Protein AF-A0A1H1A4M7-F1 (afdb_monomer_lite)

Foldseek 3Di:
DDDPVVLVVLVVLLVVLVVVLVVLVVVVVVLPPPVPPPDVVVSVVVVVVSVVSNVVSVVSNVVSVVVVVPDPD

Radius of gyration: 17.06 Å; chains: 1; bounding box: 35×15×53 Å

Structure (mmCIF, N/CA/C/O backbone):
data_AF-A0A1H1A4M7-F1
#
_entry.id   AF-A0A1H1A4M7-F1
#
loop_
_atom_site.group_PDB
_atom_site.id
_atom_site.type_symbol
_atom_site.label_atom_id
_atom_site.label_alt_id
_atom_site.label_comp_id
_atom_site.label_asym_id
_atom_site.label_entity_id
_atom_site.label_seq_id
_atom_site.pdbx_PDB_ins_code
_atom_site.Cartn_x
_atom_site.Cartn_y
_atom_site.Cartn_z
_atom_site.occupancy
_atom_site.B_iso_or_equiv
_atom_site.auth_seq_id
_atom_site.auth_comp_id
_atom_site.auth_asym_id
_atom_site.auth_atom_id
_atom_site.pdbx_PDB_model_num
ATOM 1 N N . MET A 1 1 ? -17.151 5.468 26.328 1.00 46.22 1 MET A N 1
ATOM 2 C CA . MET A 1 1 ? -18.192 5.415 25.267 1.00 46.22 1 MET A CA 1
ATOM 3 C C . MET A 1 1 ? -17.720 6.177 24.019 1.00 46.22 1 MET A C 1
ATOM 5 O O . MET A 1 1 ? -18.453 6.945 23.417 1.00 46.22 1 MET A O 1
ATOM 9 N N . THR A 1 2 ? -16.487 5.927 23.603 1.00 52.25 2 THR A N 1
ATOM 10 C CA . THR A 1 2 ? -15.742 6.607 22.530 1.00 52.25 2 THR A CA 1
ATOM 11 C C . THR A 1 2 ? -14.805 5.501 22.042 1.00 52.25 2 THR A C 1
ATOM 13 O O . THR A 1 2 ? -14.111 4.938 22.876 1.00 52.25 2 THR A O 1
ATOM 16 N N . ASP A 1 3 ? -14.956 4.903 20.858 1.00 62.56 3 ASP A N 1
ATOM 17 C CA . ASP A 1 3 ? -14.496 5.478 19.588 1.00 62.56 3 ASP A CA 1
ATOM 18 C C . ASP A 1 3 ? -15.041 4.711 18.361 1.00 62.56 3 ASP A C 1
ATOM 20 O O . ASP A 1 3 ? -14.315 4.417 17.416 1.00 62.56 3 ASP A O 1
ATOM 24 N N . ASN A 1 4 ? -16.338 4.392 18.311 1.00 66.75 4 ASN A N 1
ATOM 25 C CA . ASN A 1 4 ? -16.900 3.638 17.173 1.00 66.75 4 ASN A CA 1
ATOM 26 C C . ASN A 1 4 ? -16.708 4.377 15.820 1.00 66.75 4 ASN A C 1
ATOM 28 O O . ASN A 1 4 ? -16.465 3.771 14.780 1.00 66.75 4 ASN A O 1
ATOM 32 N N . ALA A 1 5 ? -16.726 5.717 15.843 1.00 72.00 5 ALA A N 1
ATOM 33 C CA . ALA A 1 5 ? -16.391 6.550 14.684 1.00 72.00 5 ALA A CA 1
ATOM 34 C C . ALA A 1 5 ? -14.890 6.515 14.324 1.00 72.00 5 ALA A C 1
ATOM 36 O O . ALA A 1 5 ? -14.543 6.556 13.144 1.00 72.00 5 ALA A O 1
ATOM 37 N N . GLY A 1 6 ? -14.007 6.402 15.323 1.00 79.62 6 GLY A N 1
ATOM 38 C CA . GLY A 1 6 ? -12.563 6.257 15.125 1.00 79.62 6 GLY A CA 1
ATOM 39 C C . GLY A 1 6 ? -12.206 4.898 14.528 1.00 79.62 6 GLY A C 1
ATOM 40 O O . GLY A 1 6 ? -11.458 4.834 13.555 1.00 79.62 6 GLY A O 1
ATOM 41 N N . GLU A 1 7 ? -12.813 3.821 15.029 1.00 85.50 7 GLU A N 1
ATOM 42 C CA . GLU A 1 7 ? -12.667 2.476 14.463 1.00 85.50 7 GLU A CA 1
ATOM 43 C C . GLU A 1 7 ? -13.173 2.393 13.021 1.00 85.50 7 GLU A C 1
ATOM 45 O O . GLU A 1 7 ? -12.504 1.801 12.175 1.00 85.50 7 GLU A O 1
ATOM 50 N N . MET A 1 8 ? -14.328 2.999 12.709 1.00 86.19 8 MET A N 1
ATOM 51 C CA . MET A 1 8 ? -14.820 3.072 11.327 1.00 86.19 8 MET A CA 1
ATOM 52 C C . MET A 1 8 ? -13.836 3.812 10.414 1.00 86.19 8 MET A C 1
ATOM 54 O O . MET A 1 8 ? -13.566 3.338 9.313 1.00 86.19 8 MET A O 1
ATOM 58 N N . GLY A 1 9 ? -13.247 4.919 10.878 1.00 90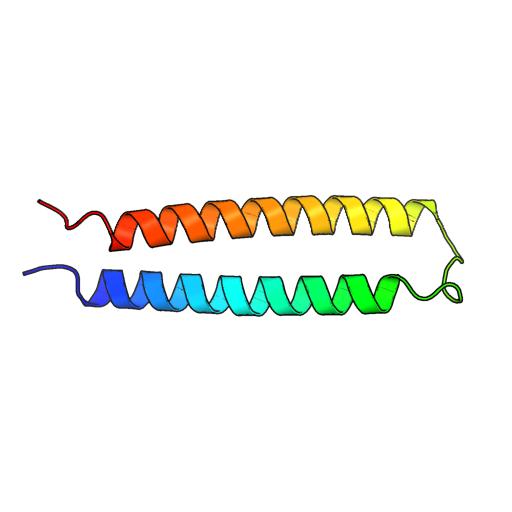.75 9 GLY A N 1
ATOM 59 C CA . GLY A 1 9 ? -12.211 5.640 10.134 1.00 90.75 9 GLY A CA 1
ATOM 60 C C . GLY A 1 9 ? -10.942 4.810 9.910 1.00 90.75 9 GLY A C 1
ATOM 61 O O . GLY A 1 9 ? -10.376 4.832 8.818 1.00 90.75 9 GLY A O 1
ATOM 62 N N . ILE A 1 10 ? -10.521 4.031 10.912 1.00 91.12 10 ILE A N 1
ATOM 63 C CA . ILE A 1 10 ? -9.371 3.124 10.798 1.00 91.12 10 ILE A CA 1
ATOM 64 C C . ILE A 1 10 ? -9.661 1.998 9.796 1.00 91.12 10 ILE A C 1
ATOM 66 O O . ILE A 1 10 ? -8.831 1.735 8.927 1.00 91.12 10 ILE A O 1
ATOM 70 N N . ARG A 1 11 ? -10.840 1.367 9.866 1.00 93.12 11 ARG A N 1
ATOM 71 C CA . ARG A 1 11 ? -11.252 0.312 8.922 1.00 93.12 11 ARG A CA 1
ATOM 72 C C . ARG A 1 11 ? -11.331 0.833 7.486 1.00 93.12 11 ARG A C 1
ATOM 74 O O . ARG A 1 11 ? -10.845 0.171 6.575 1.00 93.12 11 ARG A O 1
ATOM 81 N N . GLU A 1 12 ? -11.875 2.032 7.287 1.00 95.50 12 GLU A N 1
ATOM 82 C CA . GLU A 1 12 ? -11.912 2.695 5.977 1.00 95.50 12 GLU A CA 1
ATOM 83 C C . GLU A 1 12 ? -10.501 2.997 5.452 1.00 95.50 12 GLU A C 1
ATOM 85 O O . GLU A 1 12 ? -10.208 2.771 4.278 1.00 95.50 12 GLU A O 1
ATOM 90 N N . ARG A 1 13 ? -9.589 3.460 6.317 1.00 94.75 13 ARG A N 1
ATOM 91 C CA . ARG A 1 13 ? -8.194 3.693 5.925 1.00 94.75 13 ARG A CA 1
ATOM 92 C C . ARG A 1 13 ? -7.492 2.394 5.529 1.00 94.75 13 ARG A C 1
ATOM 94 O O . ARG A 1 13 ? -6.811 2.390 4.510 1.00 94.75 13 ARG A O 1
ATOM 101 N N . ILE A 1 14 ? -7.686 1.310 6.285 1.00 94.69 14 ILE A N 1
ATOM 102 C CA . ILE A 1 14 ? -7.153 -0.021 5.948 1.00 94.69 14 ILE A CA 1
ATOM 103 C C . ILE A 1 14 ? -7.673 -0.473 4.582 1.00 94.69 14 ILE A C 1
ATOM 105 O O . ILE A 1 14 ? -6.876 -0.880 3.744 1.00 94.69 14 ILE A O 1
ATOM 109 N N . ARG A 1 15 ? -8.979 -0.332 4.322 1.00 96.50 15 ARG A N 1
ATOM 110 C CA . ARG A 1 15 ? -9.572 -0.692 3.029 1.00 96.50 15 ARG A CA 1
ATOM 111 C C . ARG A 1 15 ? -8.913 0.050 1.864 1.00 96.50 15 ARG A C 1
ATOM 113 O O . ARG A 1 15 ? -8.577 -0.576 0.867 1.00 96.50 15 ARG A O 1
ATOM 120 N N . ARG A 1 16 ? -8.703 1.363 1.988 1.00 96.62 16 ARG A N 1
ATOM 121 C CA . ARG A 1 16 ? -8.033 2.153 0.938 1.00 96.62 16 ARG A CA 1
ATOM 122 C C . ARG A 1 16 ? -6.594 1.709 0.709 1.00 96.62 16 ARG A C 1
ATOM 124 O O . ARG A 1 16 ? -6.162 1.646 -0.432 1.00 96.62 16 ARG A O 1
ATOM 131 N N . ILE A 1 17 ? -5.874 1.387 1.784 1.00 95.25 17 ILE A N 1
ATOM 132 C CA . ILE A 1 17 ? -4.516 0.845 1.683 1.00 95.25 17 ILE A CA 1
ATOM 133 C C . ILE A 1 17 ? -4.530 -0.502 0.949 1.00 95.25 17 ILE A C 1
ATOM 135 O O . ILE A 1 17 ? -3.679 -0.731 0.096 1.00 95.25 17 ILE A O 1
ATOM 139 N N . ASP A 1 18 ? -5.496 -1.376 1.237 1.00 96.50 18 ASP A N 1
ATOM 140 C CA . ASP A 1 18 ? -5.634 -2.663 0.547 1.00 96.50 18 ASP A CA 1
ATOM 141 C C . ASP A 1 18 ? -5.941 -2.480 -0.955 1.00 9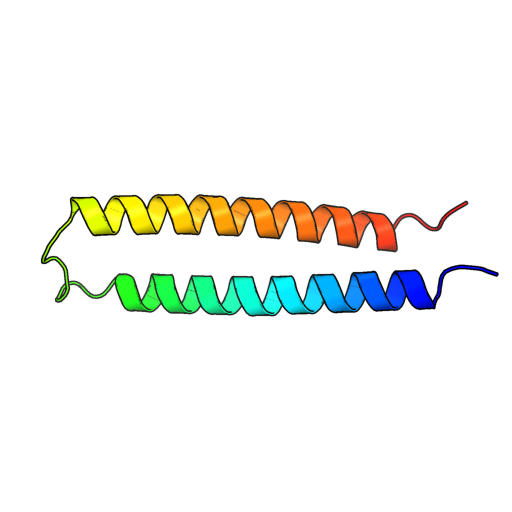6.50 18 ASP A C 1
ATOM 143 O O . ASP A 1 18 ? -5.358 -3.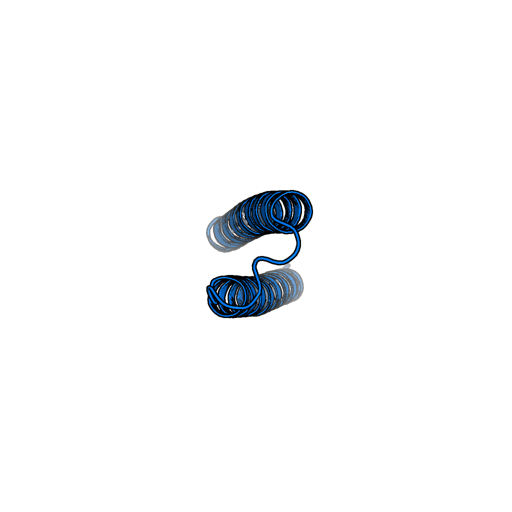178 -1.786 1.00 96.50 18 ASP A O 1
ATOM 147 N N . GLU A 1 19 ? -6.800 -1.520 -1.317 1.00 97.19 19 GLU A N 1
ATOM 148 C CA . GLU A 1 19 ? -7.097 -1.159 -2.715 1.00 97.19 19 GLU A CA 1
ATOM 149 C C . GLU A 1 19 ? -5.853 -0.604 -3.441 1.00 97.19 19 GLU A C 1
ATOM 151 O O . GLU A 1 19 ? -5.555 -1.001 -4.568 1.00 97.19 19 GLU A O 1
ATOM 156 N N . GLU A 1 20 ? -5.081 0.263 -2.783 1.00 95.31 20 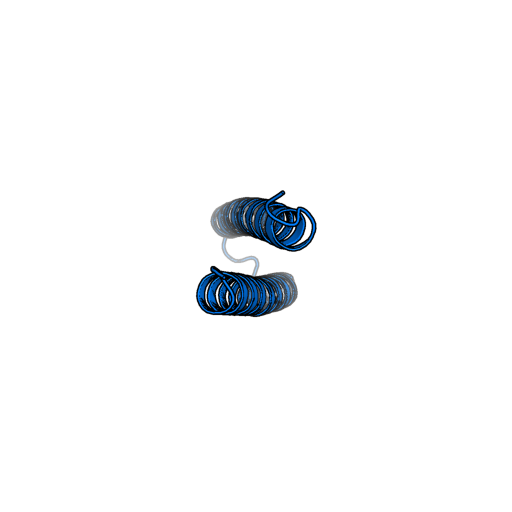GLU A N 1
ATOM 157 C CA . GLU A 1 20 ? -3.849 0.844 -3.331 1.00 95.31 20 GLU A CA 1
ATOM 158 C C . GLU A 1 20 ? -2.747 -0.212 -3.516 1.00 95.31 20 GLU A C 1
ATOM 160 O O . GLU A 1 20 ? -2.108 -0.276 -4.567 1.00 95.31 20 GLU A O 1
ATOM 165 N N . LEU A 1 21 ? -2.581 -1.113 -2.543 1.00 94.00 21 LEU A N 1
ATOM 166 C CA . LEU A 1 21 ? -1.663 -2.249 -2.644 1.00 94.00 21 LEU A CA 1
ATOM 167 C C . LEU A 1 21 ? -2.038 -3.198 -3.788 1.00 94.00 21 LEU A C 1
ATOM 169 O O . LEU A 1 21 ? -1.144 -3.730 -4.447 1.00 94.00 21 LEU A O 1
ATOM 173 N N . ALA A 1 22 ? -3.333 -3.428 -4.029 1.00 93.94 22 ALA A N 1
ATOM 174 C CA . ALA A 1 22 ? -3.789 -4.233 -5.160 1.00 93.94 22 ALA A CA 1
ATOM 175 C C . ALA A 1 22 ? -3.430 -3.566 -6.498 1.00 93.94 22 ALA A C 1
ATOM 177 O O . ALA A 1 22 ? -2.835 -4.214 -7.357 1.00 93.94 22 ALA A O 1
ATOM 178 N N . SER A 1 23 ? -3.686 -2.261 -6.631 1.00 92.56 23 SER A N 1
ATOM 179 C CA . SER A 1 23 ? -3.342 -1.498 -7.838 1.00 92.56 23 SER A CA 1
ATOM 180 C C . SER A 1 23 ? -1.839 -1.512 -8.133 1.00 92.56 23 SER A C 1
ATOM 182 O O . SER A 1 23 ? -1.443 -1.714 -9.279 1.00 92.56 23 SER A O 1
ATOM 184 N N . LEU A 1 24 ? -0.992 -1.331 -7.113 1.00 89.12 24 LEU A N 1
ATOM 185 C CA . LEU A 1 24 ? 0.468 -1.352 -7.272 1.00 89.12 24 LEU A CA 1
ATOM 186 C C . LEU A 1 24 ? 0.987 -2.732 -7.705 1.00 89.12 24 LEU A C 1
ATOM 188 O O . LEU A 1 24 ? 1.933 -2.822 -8.486 1.00 89.12 24 LEU A O 1
ATOM 192 N N . ARG A 1 25 ? 0.357 -3.815 -7.233 1.00 88.69 25 ARG A N 1
ATOM 193 C CA . ARG A 1 25 ? 0.688 -5.184 -7.664 1.00 88.69 25 ARG A CA 1
ATOM 194 C C . ARG A 1 25 ? 0.304 -5.425 -9.121 1.00 88.69 25 ARG A C 1
ATOM 196 O O . ARG A 1 25 ? 1.121 -5.937 -9.878 1.00 88.69 25 ARG A O 1
ATOM 203 N N . GLU A 1 26 ? -0.894 -5.009 -9.527 1.00 88.38 26 GLU A N 1
ATOM 204 C CA . GLU A 1 26 ? -1.335 -5.101 -10.926 1.00 88.38 26 GLU A CA 1
ATOM 205 C C . GLU A 1 26 ? -0.471 -4.247 -11.868 1.00 88.38 26 GLU A C 1
ATOM 207 O O . GLU A 1 26 ? -0.268 -4.590 -13.033 1.00 88.38 26 GLU A O 1
ATOM 212 N N . GLU A 1 27 ? 0.031 -3.104 -11.398 1.00 83.94 27 GLU A N 1
ATOM 213 C CA . GLU A 1 27 ? 0.973 -2.273 -12.148 1.00 83.94 27 GLU A CA 1
ATOM 214 C C . GLU A 1 27 ? 2.338 -2.954 -12.308 1.00 83.94 27 GLU A C 1
ATOM 216 O O . GLU A 1 27 ? 2.836 -3.027 -13.430 1.00 83.94 27 GLU A O 1
ATOM 221 N N . GLN A 1 28 ? 2.897 -3.541 -11.243 1.00 80.69 28 GLN A N 1
ATOM 222 C CA . GLN A 1 28 ? 4.139 -4.321 -11.331 1.00 80.69 28 GLN A CA 1
ATOM 223 C C . GLN A 1 28 ? 4.023 -5.516 -12.283 1.00 80.69 28 GLN A C 1
ATOM 225 O O . GLN A 1 28 ? 4.935 -5.758 -13.074 1.00 80.69 28 GLN A O 1
ATOM 230 N N . GLU A 1 29 ? 2.909 -6.250 -12.241 1.00 81.00 29 GLU A N 1
ATOM 231 C CA . GLU A 1 29 ? 2.680 -7.375 -13.153 1.00 81.00 29 GLU A CA 1
ATOM 232 C C . GLU A 1 29 ? 2.647 -6.915 -14.616 1.00 81.00 29 GLU A C 1
ATOM 234 O O . GLU A 1 29 ? 3.274 -7.543 -15.469 1.00 81.00 29 GLU A O 1
ATOM 239 N N . ARG A 1 30 ? 1.999 -5.782 -14.913 1.00 75.69 30 ARG A N 1
ATOM 240 C CA . ARG A 1 30 ? 1.971 -5.208 -16.269 1.00 75.69 30 ARG A CA 1
ATOM 241 C C . ARG A 1 30 ? 3.331 -4.681 -16.731 1.00 75.69 30 ARG A C 1
ATOM 243 O O . ARG A 1 30 ? 3.656 -4.838 -17.902 1.00 75.69 30 ARG A O 1
ATOM 250 N N . SER A 1 31 ? 4.119 -4.094 -15.830 1.00 66.31 31 SER A N 1
ATOM 251 C CA . SER A 1 31 ? 5.446 -3.534 -16.143 1.00 66.31 31 SER A CA 1
ATOM 252 C C . SER A 1 31 ? 6.502 -4.606 -16.439 1.00 66.31 31 SER A C 1
ATOM 254 O O . SER A 1 31 ? 7.533 -4.336 -17.044 1.00 66.31 31 SER A O 1
ATOM 256 N N . SER A 1 32 ? 6.246 -5.857 -16.046 1.00 66.00 32 SER A N 1
ATOM 257 C CA . SER A 1 32 ? 7.157 -6.980 -16.290 1.00 66.00 32 SER A CA 1
ATOM 258 C C . SER A 1 32 ? 7.115 -7.554 -17.720 1.00 66.00 32 SER A C 1
ATOM 260 O O . SER A 1 32 ? 7.776 -8.562 -17.985 1.00 66.00 32 SER A O 1
ATOM 262 N N . ASP A 1 33 ? 6.383 -6.924 -18.653 1.00 65.75 33 ASP A N 1
ATOM 263 C CA . ASP A 1 33 ? 6.351 -7.316 -20.068 1.00 65.75 33 ASP A CA 1
ATOM 264 C C . ASP A 1 33 ? 7.718 -7.058 -20.749 1.00 65.75 33 ASP A C 1
ATOM 266 O O . ASP A 1 33 ? 8.159 -5.909 -20.866 1.00 65.75 33 ASP A O 1
ATOM 270 N N . PRO A 1 34 ? 8.406 -8.105 -21.253 1.00 60.12 34 PRO A N 1
ATOM 271 C CA . PRO A 1 34 ? 9.706 -7.987 -21.912 1.00 60.12 34 PRO A CA 1
ATOM 272 C C . PRO A 1 34 ? 9.744 -7.057 -23.131 1.00 60.12 34 PRO A C 1
ATOM 274 O O . PRO A 1 34 ? 10.835 -6.718 -23.596 1.00 60.12 34 PRO A O 1
ATOM 277 N N . GLN A 1 35 ? 8.592 -6.679 -23.691 1.00 65.75 35 GLN A N 1
ATOM 278 C CA . GLN A 1 35 ? 8.531 -5.820 -24.873 1.00 65.75 35 GLN A CA 1
ATOM 279 C C . GLN A 1 35 ? 8.717 -4.322 -24.582 1.00 65.75 35 GLN A C 1
ATOM 281 O O . GLN A 1 35 ? 8.973 -3.578 -25.528 1.00 65.75 35 GLN A O 1
ATOM 286 N N . ASP A 1 36 ? 8.669 -3.882 -23.317 1.00 62.50 36 ASP A N 1
ATOM 287 C CA . ASP A 1 36 ? 8.716 -2.454 -22.938 1.00 62.50 36 ASP A CA 1
ATOM 288 C C . ASP A 1 36 ? 10.085 -1.991 -22.380 1.00 62.50 36 ASP A C 1
ATOM 290 O O . ASP A 1 36 ? 10.226 -0.916 -21.800 1.00 62.50 36 ASP A O 1
ATOM 294 N N . PHE A 1 37 ? 11.149 -2.781 -22.588 1.00 58.47 37 PHE A N 1
ATOM 295 C CA . PHE A 1 37 ? 12.525 -2.506 -22.124 1.00 58.47 37 PHE A CA 1
ATOM 296 C C . PHE A 1 37 ? 13.243 -1.374 -22.898 1.00 58.47 37 PHE A C 1
ATOM 298 O O . PHE A 1 37 ? 14.430 -1.467 -23.215 1.00 58.47 37 PHE A O 1
ATOM 305 N N . GLY A 1 38 ? 12.542 -0.285 -23.217 1.00 61.81 38 GLY A N 1
ATOM 306 C CA . GLY A 1 38 ? 13.110 0.875 -23.904 1.00 61.81 38 GLY A CA 1
ATOM 307 C C . GLY A 1 38 ? 14.075 1.700 -23.044 1.00 61.81 38 GLY A C 1
ATOM 308 O O . GLY A 1 38 ? 14.929 2.386 -23.604 1.00 61.81 38 GLY A O 1
ATOM 309 N N . ASP A 1 39 ? 13.972 1.631 -21.707 1.00 69.69 39 ASP A N 1
ATOM 310 C CA . ASP A 1 39 ? 14.780 2.468 -20.809 1.00 69.69 39 ASP A CA 1
ATOM 311 C C . ASP A 1 39 ? 14.968 1.852 -19.402 1.00 69.69 39 ASP A C 1
ATOM 313 O O . ASP A 1 39 ? 14.267 2.167 -18.437 1.00 69.69 39 ASP A O 1
ATOM 317 N N . SER A 1 40 ? 15.933 0.934 -19.273 1.00 71.88 40 SER A N 1
ATOM 318 C CA . SER A 1 40 ? 16.158 0.111 -18.068 1.00 71.88 40 SER A CA 1
ATOM 319 C C . SER A 1 40 ? 16.405 0.906 -16.775 1.00 71.88 40 SER A C 1
ATOM 321 O O . SER A 1 40 ? 16.130 0.404 -15.688 1.00 71.88 40 SER A O 1
ATOM 323 N N . ALA A 1 41 ? 16.931 2.133 -16.868 1.00 78.12 41 ALA A N 1
ATOM 324 C CA . ALA A 1 41 ? 17.199 2.979 -15.701 1.00 78.12 41 ALA A CA 1
ATOM 325 C C . ALA A 1 41 ? 15.914 3.600 -15.126 1.00 78.12 41 ALA A C 1
ATOM 327 O O . ALA A 1 41 ? 15.738 3.671 -13.906 1.00 78.12 41 ALA A O 1
ATOM 328 N N . THR A 1 42 ? 15.002 4.010 -16.008 1.00 80.38 42 THR A N 1
ATOM 329 C CA . THR A 1 42 ? 13.688 4.540 -15.631 1.00 80.38 42 THR A CA 1
ATOM 330 C C . THR A 1 42 ? 12.841 3.439 -14.993 1.00 80.38 42 THR A C 1
ATOM 332 O O . THR A 1 42 ? 12.207 3.669 -13.965 1.00 80.38 42 THR A O 1
ATOM 335 N N . GLU A 1 43 ? 12.902 2.223 -15.538 1.00 79.81 43 GLU A N 1
ATOM 336 C CA . GLU A 1 43 ? 12.167 1.073 -15.006 1.00 79.81 43 GLU A CA 1
ATOM 337 C C . GLU A 1 43 ? 12.677 0.627 -13.631 1.00 79.81 43 GLU 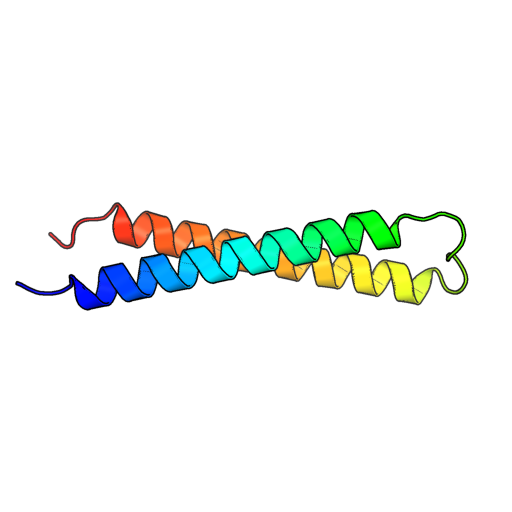A C 1
ATOM 339 O O . GLU A 1 43 ? 11.891 0.427 -12.707 1.00 79.81 43 GLU A O 1
ATOM 344 N N . LEU A 1 44 ? 14.000 0.562 -13.443 1.00 82.19 44 LEU A N 1
ATOM 345 C CA . LEU A 1 44 ? 14.586 0.256 -12.136 1.00 82.19 44 LEU A CA 1
ATOM 346 C C . LEU A 1 44 ? 14.158 1.273 -11.069 1.00 82.19 44 LEU A C 1
ATOM 348 O O . LEU A 1 44 ? 13.780 0.887 -9.965 1.00 82.19 44 LEU A O 1
ATOM 352 N N . THR A 1 45 ? 14.167 2.563 -11.414 1.00 86.62 45 THR A N 1
ATOM 353 C CA . THR A 1 45 ? 13.732 3.633 -10.502 1.00 86.62 45 THR A CA 1
ATOM 354 C C . THR A 1 45 ? 12.265 3.460 -10.106 1.00 86.62 45 THR A C 1
ATOM 356 O O . THR A 1 45 ? 11.942 3.511 -8.921 1.00 86.62 45 THR A O 1
ATOM 359 N N . ARG A 1 46 ? 11.384 3.176 -11.074 1.00 84.12 46 ARG A N 1
ATOM 360 C CA . ARG A 1 46 ? 9.957 2.923 -10.815 1.00 84.12 46 ARG A CA 1
ATOM 361 C C . ARG A 1 46 ? 9.739 1.711 -9.916 1.00 84.12 46 ARG A C 1
ATOM 363 O O . ARG A 1 46 ? 8.925 1.776 -8.998 1.00 84.12 46 ARG A O 1
ATOM 370 N N . LEU A 1 47 ? 10.478 0.625 -10.141 1.00 84.88 47 LEU A N 1
ATOM 371 C CA . LEU A 1 47 ? 10.398 -0.578 -9.311 1.00 84.88 47 LEU A CA 1
ATOM 372 C C . LEU A 1 47 ? 10.845 -0.308 -7.868 1.00 84.88 47 LEU A C 1
ATOM 374 O O . LEU A 1 47 ? 10.183 -0.757 -6.931 1.00 84.88 47 LEU A O 1
ATOM 378 N N . GLU A 1 48 ? 11.930 0.446 -7.674 1.00 88.75 48 GLU A N 1
ATOM 379 C CA . GLU A 1 48 ? 12.392 0.845 -6.340 1.00 88.75 48 GLU A CA 1
ATOM 380 C C . GLU A 1 48 ? 11.381 1.750 -5.622 1.00 88.75 48 GLU A C 1
ATOM 382 O O . GLU A 1 48 ? 11.111 1.558 -4.434 1.00 88.75 48 GLU A O 1
ATOM 387 N N . GLU A 1 49 ? 10.803 2.725 -6.327 1.00 89.75 49 GLU A N 1
ATOM 388 C CA . GLU A 1 49 ? 9.774 3.619 -5.787 1.00 89.75 49 GLU A CA 1
ATOM 389 C C . GLU A 1 49 ? 8.504 2.852 -5.401 1.00 89.75 49 GLU A C 1
ATOM 391 O O . GLU A 1 49 ? 8.002 3.013 -4.284 1.00 89.75 49 GLU A O 1
ATOM 396 N N . ALA A 1 50 ? 8.033 1.959 -6.276 1.00 88.38 50 ALA A N 1
ATOM 397 C CA . ALA A 1 50 ? 6.891 1.090 -6.010 1.00 88.38 50 ALA A CA 1
ATOM 398 C C . ALA A 1 50 ? 7.148 0.178 -4.799 1.00 88.38 50 ALA A C 1
ATOM 400 O O . ALA A 1 50 ? 6.285 0.049 -3.931 1.00 88.38 50 ALA A O 1
ATOM 401 N N . GLY A 1 51 ? 8.352 -0.394 -4.682 1.00 90.75 51 GLY A N 1
ATOM 402 C CA . GLY A 1 51 ? 8.752 -1.208 -3.531 1.00 90.75 51 GLY A CA 1
ATOM 403 C C . GLY A 1 51 ? 8.679 -0.440 -2.207 1.00 90.75 51 GLY A C 1
ATOM 404 O O . GLY A 1 51 ? 8.047 -0.903 -1.256 1.00 90.75 51 GLY A O 1
ATOM 405 N N . ARG A 1 52 ? 9.236 0.778 -2.157 1.00 93.88 52 ARG A N 1
ATOM 406 C CA . ARG A 1 52 ? 9.170 1.641 -0.960 1.00 93.88 52 ARG A CA 1
ATOM 407 C C . ARG A 1 52 ? 7.736 2.038 -0.606 1.00 93.88 52 ARG A C 1
ATOM 409 O O . ARG A 1 52 ? 7.400 2.136 0.578 1.00 93.88 52 ARG A O 1
ATOM 416 N N . MET A 1 53 ? 6.892 2.271 -1.613 1.00 92.75 53 MET A N 1
ATOM 417 C CA . MET A 1 53 ? 5.477 2.579 -1.405 1.00 92.75 53 MET A CA 1
ATOM 418 C C . MET A 1 53 ? 4.746 1.389 -0.777 1.00 92.75 53 MET A C 1
A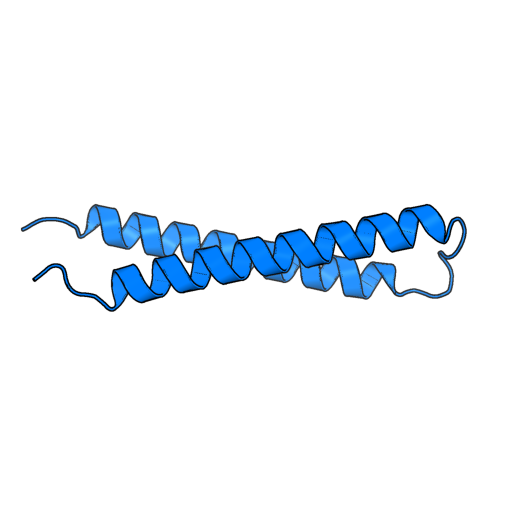TOM 420 O O . MET A 1 53 ? 4.053 1.551 0.227 1.00 92.75 53 MET A O 1
ATOM 424 N N . VAL A 1 54 ? 4.968 0.183 -1.306 1.00 94.31 54 VAL A N 1
ATOM 425 C CA . VAL A 1 54 ? 4.396 -1.058 -0.768 1.00 94.31 54 VAL A CA 1
ATOM 426 C C . VAL A 1 54 ? 4.814 -1.276 0.687 1.00 94.31 54 VAL A C 1
ATOM 428 O O . VAL A 1 54 ? 3.947 -1.519 1.526 1.00 94.31 54 VAL A O 1
ATOM 431 N N . GLU A 1 55 ? 6.101 -1.137 1.016 1.00 95.31 55 GLU A N 1
ATOM 432 C CA . GLU A 1 55 ? 6.587 -1.268 2.400 1.00 95.31 55 GLU A CA 1
ATOM 433 C C . GLU A 1 55 ? 5.938 -0.240 3.339 1.00 95.31 55 GLU A C 1
ATOM 435 O O . GLU A 1 55 ? 5.500 -0.571 4.444 1.00 95.31 55 GLU A O 1
ATOM 440 N N . THR A 1 56 ? 5.825 1.013 2.893 1.00 96.25 56 THR A N 1
ATOM 441 C CA . THR A 1 56 ? 5.211 2.096 3.677 1.00 96.25 56 THR A CA 1
ATOM 442 C C . THR A 1 56 ? 3.738 1.805 3.970 1.00 96.25 56 THR A C 1
ATOM 444 O O . THR A 1 56 ? 3.295 1.915 5.118 1.00 96.25 56 THR A O 1
ATOM 447 N N . LEU A 1 57 ? 2.989 1.390 2.949 1.00 94.38 57 LEU A N 1
ATOM 448 C CA . LEU A 1 57 ? 1.574 1.041 3.054 1.00 94.38 57 LEU A CA 1
ATOM 449 C C . LEU A 1 57 ? 1.356 -0.189 3.946 1.00 94.38 57 LEU A C 1
ATOM 451 O O . LEU A 1 57 ? 0.448 -0.191 4.779 1.00 94.38 57 LEU A O 1
ATOM 455 N N . GLN A 1 58 ? 2.213 -1.209 3.845 1.00 95.75 58 GLN A N 1
ATOM 456 C CA . GLN A 1 58 ? 2.160 -2.390 4.711 1.00 95.75 58 GLN A CA 1
ATOM 457 C C . GLN A 1 58 ? 2.402 -2.033 6.181 1.00 95.75 58 GLN A C 1
ATOM 459 O O . GLN A 1 58 ? 1.610 -2.424 7.041 1.00 95.75 58 GLN A O 1
ATOM 464 N N . HIS A 1 59 ? 3.423 -1.226 6.478 1.00 96.38 59 HIS A N 1
ATOM 465 C CA . HIS A 1 59 ? 3.678 -0.761 7.843 1.00 96.38 59 HIS A CA 1
ATOM 466 C C . HIS A 1 59 ? 2.524 0.085 8.400 1.00 96.38 59 HIS A C 1
ATOM 468 O O . HIS A 1 59 ? 2.162 -0.049 9.573 1.00 96.38 59 HIS A O 1
ATOM 474 N N . GLU A 1 60 ? 1.919 0.954 7.583 1.00 95.25 60 GLU A N 1
ATOM 475 C CA . GLU A 1 60 ? 0.739 1.717 7.995 1.00 95.25 60 GLU A CA 1
ATOM 476 C C . GLU A 1 60 ? -0.443 0.790 8.300 1.00 95.25 60 GLU A C 1
ATOM 478 O O . GLU A 1 60 ? -1.064 0.924 9.358 1.00 95.25 60 GLU A O 1
ATOM 483 N N . ARG A 1 61 ? -0.720 -0.176 7.420 1.00 94.25 61 ARG A N 1
ATOM 484 C CA . ARG A 1 61 ? -1.780 -1.171 7.602 1.00 94.25 61 ARG A CA 1
ATOM 485 C C . ARG A 1 61 ? -1.597 -1.963 8.892 1.00 94.25 61 ARG A C 1
ATOM 487 O O . ARG A 1 61 ? -2.540 -2.077 9.670 1.00 94.25 61 ARG A O 1
ATOM 494 N N . GLU A 1 62 ? -0.397 -2.474 9.149 1.00 95.50 62 GLU A N 1
ATOM 495 C CA . GLU A 1 62 ? -0.091 -3.206 10.381 1.00 95.50 62 GLU A CA 1
ATOM 496 C C . GLU A 1 62 ? -0.291 -2.348 11.629 1.00 95.50 62 GLU A C 1
ATOM 498 O O . GLU A 1 62 ? -0.897 -2.798 12.600 1.00 95.50 62 GLU A O 1
ATOM 503 N N . ARG A 1 63 ? 0.180 -1.097 11.607 1.00 94.06 63 ARG A N 1
ATOM 504 C CA . ARG A 1 63 ? -0.010 -0.157 12.719 1.00 94.06 63 ARG A CA 1
ATOM 505 C C . ARG A 1 63 ? -1.494 0.087 12.999 1.00 94.06 63 ARG A C 1
ATOM 507 O O . ARG A 1 63 ? -1.897 0.159 14.157 1.00 94.06 63 ARG A O 1
ATOM 514 N N . LEU A 1 64 ? -2.301 0.234 11.949 1.00 91.88 64 LEU A N 1
ATOM 515 C CA . LEU A 1 64 ? -3.744 0.444 12.058 1.00 91.88 64 LEU A CA 1
ATOM 516 C C . LEU A 1 64 ? -4.474 -0.807 12.563 1.00 91.88 64 LEU A C 1
ATOM 518 O O . LEU A 1 64 ? -5.374 -0.675 13.388 1.00 91.88 64 LEU A O 1
ATOM 522 N N . LEU A 1 65 ? -4.061 -2.001 12.130 1.00 92.56 65 LEU A N 1
ATOM 523 C CA . LEU A 1 65 ? -4.594 -3.270 12.633 1.00 92.56 65 LEU A CA 1
ATOM 524 C C . LEU A 1 65 ? -4.290 -3.461 14.120 1.00 92.56 65 LEU A C 1
ATOM 526 O O . LEU A 1 65 ? -5.215 -3.710 14.886 1.00 92.56 65 LEU A O 1
ATOM 530 N N . ARG A 1 66 ? -3.044 -3.230 14.556 1.00 91.75 66 ARG A N 1
ATOM 531 C CA . ARG A 1 66 ? -2.684 -3.288 15.986 1.00 91.75 66 ARG A CA 1
ATOM 532 C C . ARG A 1 66 ? -3.525 -2.326 16.821 1.00 91.75 66 ARG A C 1
ATOM 534 O O . ARG A 1 66 ? -3.976 -2.680 17.898 1.00 91.75 66 ARG A O 1
ATOM 541 N N . ARG A 1 67 ? -3.815 -1.134 16.294 1.00 88.25 67 ARG A N 1
ATOM 542 C CA . ARG A 1 67 ? -4.682 -0.150 16.960 1.00 88.25 67 ARG A CA 1
ATOM 543 C C . ARG A 1 67 ? -6.149 -0.591 17.071 1.00 88.25 67 ARG A C 1
ATOM 545 O O . ARG A 1 67 ? -6.851 -0.079 17.932 1.00 88.25 67 ARG A O 1
ATOM 552 N N . LEU A 1 68 ? -6.623 -1.490 16.205 1.00 87.12 68 LEU A N 1
ATOM 553 C CA . LEU A 1 68 ? -7.942 -2.123 16.346 1.00 87.12 68 LEU A CA 1
ATOM 554 C C . LEU A 1 68 ? -7.916 -3.314 17.317 1.00 87.12 68 LEU A C 1
ATOM 556 O O . LEU A 1 68 ? -8.948 -3.638 17.899 1.00 87.12 68 LEU A O 1
ATOM 560 N N . GLU A 1 69 ? -6.767 -3.977 17.457 1.00 86.56 69 GLU A N 1
ATOM 561 C CA . GLU A 1 69 ? -6.565 -5.140 18.333 1.00 86.56 69 GLU A CA 1
ATOM 562 C C . GLU A 1 69 ? -6.220 -4.768 19.777 1.00 86.56 69 GLU A C 1
ATOM 564 O O . GLU A 1 69 ? -6.468 -5.569 20.674 1.00 86.56 69 GLU A O 1
ATOM 569 N N . GLU A 1 70 ? -5.663 -3.580 20.012 1.00 80.38 70 GLU A N 1
ATOM 570 C CA . GLU A 1 70 ? -5.467 -2.997 21.337 1.00 80.38 70 GLU A CA 1
ATOM 571 C C . GLU A 1 70 ? -6.761 -2.274 21.745 1.00 80.38 70 GLU A C 1
ATOM 573 O O . GLU A 1 70 ? -6.943 -1.105 21.388 1.00 80.38 70 GLU A O 1
ATOM 578 N N . PRO A 1 71 ? -7.701 -2.927 22.466 1.00 57.84 71 PRO A N 1
ATOM 579 C CA . PRO A 1 71 ? -8.810 -2.202 23.057 1.00 57.84 71 PRO A CA 1
ATOM 580 C C . PRO A 1 71 ? -8.205 -1.149 23.976 1.00 57.84 71 PRO A C 1
ATOM 582 O O . PRO A 1 71 ? -7.424 -1.487 24.864 1.00 57.84 71 PRO A O 1
ATOM 585 N N . SER A 1 72 ? -8.545 0.118 23.746 1.00 59.91 72 SER A N 1
ATOM 586 C CA . SER A 1 72 ? -8.270 1.209 24.677 1.00 59.91 72 SER A CA 1
ATOM 587 C C . SER A 1 72 ? -8.766 0.792 26.068 1.00 59.91 72 SER A C 1
ATOM 589 O O . SER A 1 72 ? -9.969 0.835 26.331 1.00 59.91 72 SER A O 1
ATOM 591 N N . GLY A 1 73 ? -7.852 0.293 26.903 1.00 48.88 73 GLY A N 1
ATOM 592 C CA . GLY A 1 73 ? -8.089 -0.073 28.299 1.00 48.88 73 GLY A CA 1
ATOM 593 C C . GLY A 1 73 ? -8.171 1.158 29.179 1.00 48.88 73 GLY A C 1
ATOM 594 O O . GLY A 1 73 ? -7.366 2.090 28.952 1.00 48.88 73 GLY A O 1
#

Sequence (73 aa):
MTDNAGEMGIRERIRRIDEELASLREEQERSSDPQDFGDSATELTRLEEAGRMVETLQHERERLLRRLEEPSG

Organism: NCBI:txid35622

pLDDT: mean 83.04, std 13.53, range [46.22, 97.19]

Secondary structure (DSSP, 8-state):
---HHHHHHHHHHHHHHHHHHHHHHHHHHHHT-GGGTT-HHHHHHHHHHHHHHHHHHHHHHHHHHHHHHS---